Protein AF-A0A813AY50-F1 (afdb_monomer_lite)

Sequence (180 aa):
RRKQRQNAGRQVLARKEDGNEPLMVAVKQENPEFDRSSSAEEAAEESGQPDQ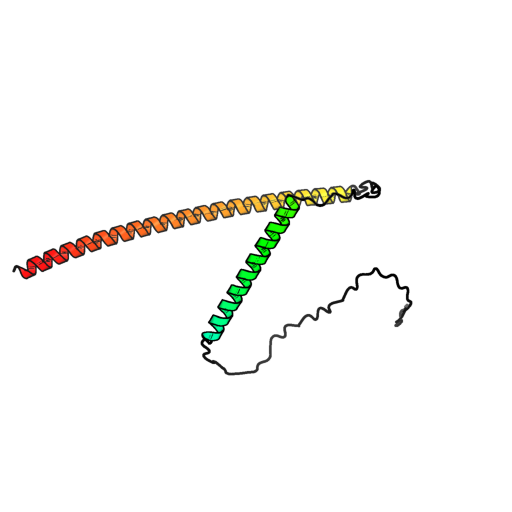EVVSARFEAEKRCREELQKRLKAEEEELRWRQINPPERTPVVVPARIQVPSLLSEAERRARAELQARLKEEERLIQEERAKAQLQARLQAEAAQAQAKAMAEAQKAQAEAAKARAKAEAEAQARARAA

Structure (mmCIF, N/CA/C/O backbone):
data_AF-A0A813AY50-F1
#
_entry.id   AF-A0A813AY50-F1
#
loop_
_atom_site.group_PDB
_atom_site.id
_atom_site.type_symbol
_atom_site.label_atom_id
_atom_site.label_alt_id
_atom_site.label_comp_id
_atom_site.label_asym_id
_atom_site.label_entity_id
_atom_site.label_seq_id
_atom_site.pdbx_PDB_ins_code
_atom_site.Cartn_x
_atom_site.Cartn_y
_atom_site.Cartn_z
_atom_site.occupancy
_atom_site.B_iso_or_equiv
_atom_site.auth_seq_id
_atom_site.auth_comp_id
_atom_site.auth_asym_id
_atom_site.auth_atom_id
_atom_site.pdbx_PDB_model_num
ATOM 1 N N . ARG A 1 1 ? 3.481 34.093 62.239 1.00 42.94 1 ARG A N 1
ATOM 2 C CA . ARG A 1 1 ? 2.178 33.448 62.545 1.00 42.94 1 ARG A CA 1
ATOM 3 C C . ARG A 1 1 ? 2.227 32.035 61.971 1.00 42.94 1 ARG A C 1
ATOM 5 O O . ARG A 1 1 ? 2.523 31.963 60.797 1.00 42.94 1 ARG A O 1
ATOM 12 N N . ARG A 1 2 ? 1.988 31.009 62.817 1.00 43.94 2 ARG A N 1
ATOM 13 C CA . ARG A 1 2 ? 1.521 29.613 62.563 1.00 43.94 2 ARG A CA 1
ATOM 14 C C . ARG A 1 2 ? 2.047 28.872 61.311 1.00 43.94 2 ARG A C 1
ATOM 16 O O . ARG A 1 2 ? 1.940 29.395 60.224 1.00 43.94 2 ARG A O 1
ATOM 23 N N . LYS A 1 3 ? 2.418 27.593 61.306 1.00 45.91 3 LYS A N 1
ATOM 24 C CA . LYS A 1 3 ? 2.635 26.475 62.252 1.00 45.91 3 LYS A CA 1
ATOM 25 C C . LYS A 1 3 ? 2.654 25.240 61.319 1.00 45.91 3 LYS A C 1
ATOM 27 O O . LYS A 1 3 ? 1.790 25.189 60.454 1.00 45.91 3 LYS A O 1
ATOM 32 N N . GLN A 1 4 ? 3.473 24.227 61.637 1.00 45.97 4 GLN A N 1
ATOM 33 C CA . GLN A 1 4 ? 3.193 22.785 61.423 1.00 45.97 4 GLN A CA 1
ATOM 34 C C . GLN A 1 4 ? 3.234 22.254 59.966 1.00 45.97 4 GLN A C 1
ATOM 36 O O . GLN A 1 4 ? 2.613 22.825 59.088 1.00 45.97 4 GLN A O 1
ATOM 41 N N . ARG A 1 5 ? 3.892 21.135 59.618 1.00 46.50 5 ARG A N 1
ATOM 42 C CA . ARG A 1 5 ? 4.371 19.935 60.353 1.00 46.50 5 ARG A CA 1
ATOM 43 C C . ARG A 1 5 ? 5.654 19.432 59.657 1.00 46.50 5 ARG A C 1
ATOM 45 O O . ARG A 1 5 ? 5.715 19.466 58.439 1.00 46.50 5 ARG A O 1
ATOM 52 N N . GLN A 1 6 ? 6.768 19.179 60.345 1.00 45.22 6 GLN A N 1
ATOM 53 C CA . GLN A 1 6 ? 7.104 17.958 61.101 1.00 45.22 6 GLN A CA 1
ATOM 54 C C . GLN A 1 6 ? 6.981 16.643 60.307 1.00 45.22 6 GLN A C 1
ATOM 56 O O . GLN A 1 6 ? 5.897 16.098 60.145 1.00 45.22 6 GLN A O 1
ATOM 61 N N . ASN A 1 7 ? 8.149 16.188 59.847 1.00 38.84 7 ASN A N 1
ATOM 62 C CA . ASN A 1 7 ? 8.726 14.841 59.898 1.00 38.84 7 ASN A CA 1
ATOM 63 C C . ASN A 1 7 ? 7.888 13.648 60.409 1.00 38.84 7 ASN A C 1
ATOM 65 O O . ASN A 1 7 ? 7.334 13.683 61.503 1.00 38.84 7 ASN A O 1
ATOM 69 N N . ALA A 1 8 ? 8.113 12.538 59.690 1.00 38.47 8 ALA A N 1
ATOM 70 C CA . ALA A 1 8 ? 8.358 11.167 60.164 1.00 38.47 8 ALA A CA 1
ATOM 71 C C . ALA A 1 8 ? 7.180 10.227 60.497 1.00 38.47 8 ALA A C 1
ATOM 73 O O . ALA A 1 8 ? 6.264 10.551 61.241 1.00 38.47 8 ALA A O 1
ATOM 74 N N . GLY A 1 9 ? 7.327 8.992 59.996 1.00 37.41 9 GLY A N 1
ATOM 75 C CA . GLY A 1 9 ? 6.562 7.788 60.346 1.00 37.41 9 GLY A CA 1
ATOM 76 C C . GLY A 1 9 ? 6.110 7.055 59.082 1.00 37.41 9 GLY A C 1
ATOM 77 O O . GLY A 1 9 ? 4.999 7.251 58.619 1.00 37.41 9 GLY A O 1
ATOM 78 N N . ARG A 1 10 ? 6.971 6.361 58.328 1.00 44.25 10 ARG A N 1
ATOM 79 C CA . ARG A 1 10 ? 7.563 5.041 58.626 1.00 44.25 10 ARG A CA 1
ATOM 80 C C . ARG A 1 10 ? 6.615 4.100 59.397 1.00 44.25 10 ARG A C 1
ATOM 82 O O . ARG A 1 10 ? 6.363 4.314 60.573 1.00 44.25 10 ARG A O 1
ATOM 89 N N . GLN A 1 11 ? 6.243 3.022 58.700 1.00 40.91 11 GLN A N 1
ATOM 90 C CA . GLN A 1 11 ? 5.682 1.741 59.156 1.00 40.91 11 GLN A CA 1
ATOM 91 C C . GLN A 1 11 ? 4.231 1.706 59.661 1.00 40.91 11 GLN A C 1
ATOM 93 O O . GLN A 1 11 ? 3.947 1.955 60.824 1.00 40.91 11 GLN A O 1
ATOM 98 N N . VAL A 1 12 ? 3.360 1.150 58.813 1.00 42.12 12 VAL A N 1
ATOM 99 C CA . VAL A 1 12 ? 2.427 0.106 59.254 1.00 42.12 12 VAL A CA 1
ATOM 100 C C . VAL A 1 12 ? 2.711 -1.138 58.414 1.00 42.12 12 VAL A C 1
ATOM 102 O O . VAL A 1 12 ? 2.194 -1.313 57.317 1.00 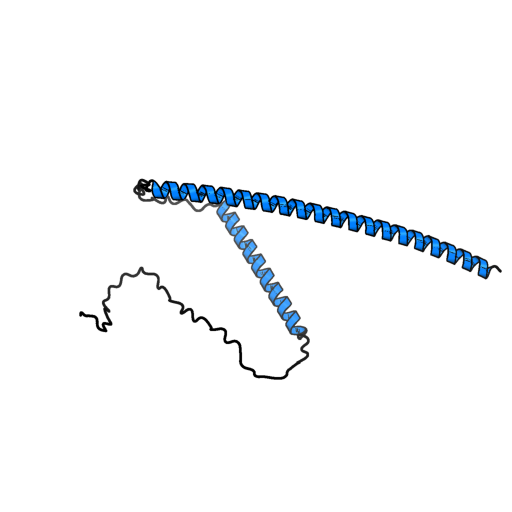42.12 12 VAL A O 1
ATOM 105 N N . LEU A 1 13 ? 3.607 -1.981 58.927 1.00 49.28 13 LEU A N 1
ATOM 106 C CA . LEU A 1 13 ? 3.586 -3.411 58.641 1.00 49.28 13 LEU A CA 1
ATOM 107 C C . LEU A 1 13 ? 2.514 -4.016 59.553 1.00 49.28 13 LEU A C 1
ATOM 109 O O . LEU A 1 13 ? 2.735 -4.147 60.753 1.00 49.28 13 LEU A O 1
ATOM 113 N N . ALA A 1 14 ? 1.366 -4.367 58.983 1.00 45.09 14 ALA A N 1
ATOM 114 C CA . ALA A 1 14 ? 0.411 -5.329 59.535 1.00 45.09 14 ALA A CA 1
ATOM 115 C C . ALA A 1 14 ? -0.438 -5.839 58.359 1.00 45.09 14 ALA A C 1
ATOM 117 O O . ALA A 1 14 ? -1.410 -5.211 57.961 1.00 45.09 14 ALA A O 1
ATOM 118 N N . ARG A 1 15 ? 0.075 -6.818 57.605 1.00 54.28 15 ARG A N 1
ATOM 119 C CA . ARG A 1 15 ? -0.401 -8.211 57.665 1.00 54.28 15 ARG A CA 1
ATOM 120 C C . ARG A 1 15 ? -1.928 -8.309 57.702 1.00 54.28 15 ARG A C 1
ATOM 122 O O . ARG A 1 15 ? -2.491 -8.316 58.791 1.00 54.28 15 ARG A O 1
ATOM 129 N N . LYS A 1 16 ? -2.543 -8.521 56.538 1.00 40.84 16 LYS A N 1
ATOM 130 C CA . LYS A 1 16 ? -3.405 -9.687 56.316 1.00 40.84 16 LYS A CA 1
ATOM 131 C C . LYS A 1 16 ? -3.159 -10.200 54.905 1.00 40.84 16 LYS A C 1
ATOM 133 O O . LYS A 1 16 ? -3.178 -9.448 53.940 1.00 40.84 16 LYS A O 1
ATOM 138 N N . GLU A 1 17 ? -2.795 -11.467 54.869 1.00 54.53 17 GLU A N 1
ATOM 139 C CA . GLU A 1 17 ? -2.719 -12.304 53.690 1.00 54.53 17 GLU A CA 1
ATOM 140 C C . GLU A 1 17 ? -4.134 -12.427 53.130 1.00 54.53 17 GLU A C 1
ATOM 142 O O . GLU A 1 17 ? -4.975 -13.048 53.764 1.00 54.53 17 GLU A O 1
ATOM 147 N N . ASP A 1 18 ? -4.393 -11.845 51.966 1.00 47.50 18 ASP A N 1
ATOM 148 C CA . ASP A 1 18 ? -5.495 -12.266 51.108 1.00 47.50 18 ASP A CA 1
ATOM 149 C C . ASP A 1 18 ? -4.910 -12.364 49.698 1.00 47.50 18 ASP A C 1
ATOM 151 O O . ASP A 1 18 ? -4.582 -11.367 49.056 1.00 47.50 18 ASP A O 1
ATOM 155 N N . GLY A 1 19 ? -4.641 -13.600 49.274 1.00 53.69 19 GLY A N 1
ATOM 156 C CA . GLY A 1 19 ? -3.894 -13.934 48.063 1.00 53.69 19 GLY A CA 1
ATOM 157 C C . GLY A 1 19 ? -4.634 -13.607 46.769 1.00 53.69 19 GLY A C 1
ATOM 158 O O . GLY A 1 19 ? -5.030 -14.525 46.057 1.00 53.69 19 GLY A O 1
ATOM 159 N N . ASN A 1 20 ? -4.813 -12.320 46.452 1.00 54.28 20 ASN A N 1
ATOM 160 C CA . ASN A 1 20 ? -5.367 -11.902 45.162 1.00 54.28 20 ASN A CA 1
ATOM 161 C C . ASN A 1 20 ? -4.970 -10.491 44.673 1.00 54.28 20 ASN A C 1
ATOM 163 O O . ASN A 1 20 ? -5.690 -9.902 43.867 1.00 54.28 20 ASN A O 1
ATOM 167 N N . GLU A 1 21 ? -3.838 -9.932 45.108 1.00 48.50 21 GLU A N 1
ATOM 168 C CA . GLU A 1 21 ? -3.277 -8.731 44.468 1.00 48.50 21 GLU A CA 1
ATOM 169 C C . GLU A 1 21 ? -2.194 -9.131 43.452 1.00 48.50 21 GLU A C 1
ATOM 171 O O . GLU A 1 21 ? -1.250 -9.837 43.821 1.00 48.50 21 GLU A O 1
ATOM 176 N N . PRO A 1 22 ? -2.279 -8.709 42.174 1.00 54.38 22 PRO A N 1
ATOM 177 C CA . PRO A 1 22 ? -1.162 -8.882 41.261 1.00 54.38 22 PRO A CA 1
ATOM 178 C C . PRO A 1 22 ? 0.024 -8.080 41.801 1.00 54.38 22 PRO A C 1
ATOM 180 O O . PRO A 1 22 ? -0.066 -6.863 41.969 1.00 54.38 22 PRO A O 1
ATOM 183 N N . LEU A 1 23 ? 1.138 -8.771 42.071 1.00 53.25 23 LEU A N 1
ATOM 184 C CA . LEU A 1 23 ? 2.428 -8.151 42.360 1.00 53.25 23 LEU A CA 1
ATOM 185 C C . LEU A 1 23 ? 2.769 -7.212 41.196 1.00 53.25 23 LEU A C 1
ATOM 187 O O . LEU A 1 23 ? 3.258 -7.638 40.149 1.00 53.25 23 LEU A O 1
ATOM 191 N N . MET A 1 24 ? 2.501 -5.921 41.370 1.00 48.16 24 MET A N 1
ATOM 192 C CA . MET A 1 24 ? 3.021 -4.883 40.495 1.00 48.16 24 MET A CA 1
ATOM 193 C C . MET A 1 24 ? 4.523 -4.823 40.758 1.00 48.16 24 MET A C 1
ATOM 195 O O . MET A 1 24 ? 4.988 -4.127 41.661 1.00 48.16 24 MET A O 1
ATOM 199 N N . VAL A 1 25 ? 5.289 -5.609 39.999 1.00 55.62 25 VAL A N 1
ATOM 200 C CA . VAL A 1 25 ? 6.735 -5.433 39.898 1.00 55.62 25 VAL A CA 1
ATOM 201 C C . VAL A 1 25 ? 6.933 -4.035 39.332 1.00 55.62 25 VAL A C 1
ATOM 203 O O . VAL A 1 25 ? 6.759 -3.799 38.138 1.00 55.62 25 VAL A O 1
ATOM 206 N N . ALA A 1 26 ? 7.235 -3.084 40.211 1.00 52.59 26 ALA A N 1
ATOM 207 C CA . ALA A 1 26 ? 7.709 -1.777 39.812 1.00 52.59 26 ALA A CA 1
ATOM 208 C C . ALA A 1 26 ? 9.056 -1.989 39.116 1.00 52.59 26 ALA A C 1
ATOM 210 O O . ALA A 1 26 ? 10.102 -2.065 39.762 1.00 52.59 26 ALA A O 1
ATOM 211 N N . VAL A 1 27 ? 9.026 -2.136 37.792 1.00 48.09 27 VAL A N 1
ATOM 212 C CA . VAL A 1 27 ? 10.213 -1.960 36.965 1.00 48.09 27 VAL A CA 1
ATOM 213 C C . VAL A 1 27 ? 10.630 -0.517 37.202 1.00 48.09 27 VAL A C 1
ATOM 215 O O . VAL A 1 27 ? 9.947 0.411 36.770 1.00 48.09 27 VAL A O 1
ATOM 218 N N . LYS A 1 28 ? 11.704 -0.323 37.974 1.00 48.59 28 LYS A N 1
ATOM 219 C CA . LYS A 1 28 ? 12.399 0.958 38.021 1.00 48.59 28 LYS A CA 1
ATOM 220 C C . LYS A 1 28 ? 12.760 1.282 36.581 1.00 48.59 28 LYS A C 1
ATOM 222 O O . LYS A 1 28 ? 13.640 0.657 36.000 1.00 48.59 28 LYS A O 1
ATOM 227 N N . GLN A 1 29 ? 12.028 2.220 36.003 1.00 47.06 29 GLN A N 1
ATOM 228 C CA . GLN A 1 29 ? 12.407 2.860 34.765 1.00 47.06 29 GLN A CA 1
ATOM 229 C C . GLN A 1 29 ? 13.581 3.772 35.126 1.00 47.06 29 GLN A C 1
ATOM 231 O O . GLN A 1 29 ? 13.413 4.952 35.422 1.00 47.06 29 GLN A O 1
ATOM 236 N N . GLU A 1 30 ? 14.770 3.184 35.235 1.00 47.19 30 GLU A N 1
ATOM 237 C CA . GLU A 1 30 ? 16.004 3.948 35.148 1.00 47.19 30 GLU A CA 1
ATOM 238 C C . GLU A 1 30 ? 16.010 4.509 33.729 1.00 47.19 30 GLU A C 1
ATOM 240 O O . GLU A 1 30 ? 16.210 3.778 32.765 1.00 47.19 30 GLU A O 1
ATOM 245 N N . ASN A 1 31 ? 15.654 5.787 33.592 1.00 44.12 31 ASN A N 1
ATOM 246 C CA . ASN A 1 31 ? 15.939 6.543 32.383 1.00 44.12 31 ASN A CA 1
ATOM 247 C C . ASN A 1 31 ? 17.465 6.545 32.244 1.00 44.12 31 ASN A C 1
ATOM 249 O O . ASN A 1 31 ? 18.109 7.169 33.091 1.00 44.12 31 ASN A O 1
ATOM 253 N N . PRO A 1 32 ? 18.073 5.887 31.241 1.00 54.53 32 PRO A N 1
ATOM 254 C CA . PRO A 1 32 ? 19.457 6.185 30.944 1.00 54.53 32 PRO A CA 1
ATOM 255 C C . PRO A 1 32 ? 19.467 7.619 30.413 1.00 54.53 32 PRO A C 1
ATOM 257 O O . PRO A 1 32 ? 19.013 7.889 29.298 1.00 54.53 32 PRO A O 1
ATOM 260 N N . GLU A 1 33 ? 19.905 8.557 31.250 1.00 45.66 33 GLU A N 1
ATOM 261 C CA . GLU A 1 33 ? 20.296 9.884 30.797 1.00 45.66 33 GLU A CA 1
ATOM 262 C C . GLU A 1 33 ? 21.332 9.668 29.693 1.00 45.66 33 GLU A C 1
ATOM 264 O O . GLU A 1 33 ? 22.386 9.067 29.897 1.00 45.66 33 GLU A O 1
ATOM 269 N N . PHE A 1 34 ? 20.960 10.040 28.470 1.00 41.78 34 PHE A N 1
ATOM 270 C CA . PHE A 1 34 ? 21.819 9.918 27.306 1.00 41.78 34 PHE A CA 1
ATOM 271 C C . PHE A 1 34 ? 22.897 11.002 27.416 1.00 41.78 34 PHE A C 1
ATOM 273 O O . PHE A 1 34 ? 22.755 12.092 26.858 1.00 41.78 34 PHE A O 1
ATOM 280 N N . ASP A 1 35 ? 23.948 10.706 28.179 1.00 40.75 35 ASP A N 1
ATOM 281 C CA . ASP A 1 35 ? 25.136 11.542 28.315 1.00 40.75 35 ASP A CA 1
ATOM 282 C C . ASP A 1 35 ? 25.889 11.556 26.979 1.00 40.75 35 ASP A C 1
ATOM 284 O O . ASP A 1 35 ? 26.740 10.722 26.663 1.00 40.75 35 ASP A O 1
ATOM 288 N N . ARG A 1 36 ? 25.548 12.536 26.139 1.00 50.44 36 ARG A N 1
ATOM 289 C CA . ARG A 1 36 ? 26.403 12.951 25.029 1.00 50.44 36 ARG A CA 1
ATOM 290 C C . ARG A 1 36 ? 27.595 13.694 25.610 1.00 50.44 36 ARG A C 1
ATOM 292 O O . ARG A 1 36 ? 27.531 14.915 25.734 1.00 50.44 36 ARG A O 1
ATOM 299 N N . SER A 1 37 ? 28.675 12.960 25.879 1.00 38.06 37 SER A N 1
ATOM 300 C CA . SER A 1 37 ? 30.063 13.259 25.465 1.00 38.06 37 SER A CA 1
ATOM 301 C C . SER A 1 37 ? 31.083 12.808 26.514 1.00 38.06 37 SER A C 1
ATOM 303 O O . SER A 1 37 ? 31.208 13.440 27.555 1.00 38.06 37 SER A O 1
ATOM 305 N N . SER A 1 38 ? 31.918 11.824 26.175 1.00 39.72 38 SER A N 1
ATOM 306 C CA . SER A 1 38 ? 33.366 11.938 26.391 1.00 39.72 38 SER A CA 1
ATOM 307 C C . SER A 1 38 ? 34.117 10.919 25.538 1.00 39.72 38 SER A C 1
ATOM 309 O O . SER A 1 38 ? 33.807 9.732 25.538 1.00 39.72 38 SER A O 1
ATOM 311 N N . SER A 1 39 ? 35.106 11.432 24.817 1.00 42.94 39 SER A N 1
ATOM 312 C CA . SER A 1 39 ? 36.046 10.742 23.945 1.00 42.94 39 SER A CA 1
ATOM 313 C C . SER A 1 39 ? 36.900 9.680 24.643 1.00 42.94 39 SER A C 1
ATOM 315 O O . SER A 1 39 ? 37.511 9.959 25.671 1.00 42.94 39 SER A O 1
ATOM 317 N N . ALA A 1 40 ? 37.001 8.524 23.996 1.00 38.88 40 ALA A N 1
ATOM 318 C CA . ALA A 1 40 ? 38.135 7.598 23.864 1.00 38.88 40 ALA A CA 1
ATOM 319 C C . ALA A 1 40 ? 37.562 6.486 22.962 1.00 38.88 40 ALA A C 1
ATOM 321 O O . ALA A 1 40 ? 36.476 5.994 23.230 1.00 38.88 40 ALA A O 1
ATOM 322 N N . GLU A 1 41 ? 38.085 6.149 21.796 1.00 42.50 41 GLU A N 1
ATOM 323 C CA . GLU A 1 41 ? 39.455 5.762 21.517 1.00 42.50 41 GLU A CA 1
ATOM 324 C C . GLU A 1 41 ? 39.624 5.749 19.993 1.00 42.50 41 GLU A C 1
ATOM 326 O O . GLU A 1 41 ? 38.672 5.525 19.239 1.00 42.50 41 GLU A O 1
ATOM 331 N N . GLU A 1 42 ? 40.840 6.030 19.550 1.00 46.75 42 GLU A N 1
ATOM 332 C CA . GLU A 1 42 ? 41.253 5.870 18.167 1.00 46.75 42 GLU A CA 1
ATOM 333 C C . GLU A 1 42 ? 41.242 4.399 17.719 1.00 46.75 42 GLU A C 1
ATOM 335 O O . GLU A 1 42 ? 41.397 3.481 18.517 1.00 46.75 42 GLU A O 1
ATOM 340 N N . ALA A 1 43 ? 41.187 4.238 16.395 1.00 47.91 43 ALA A N 1
ATOM 341 C CA . ALA A 1 43 ? 41.828 3.171 15.630 1.00 47.91 43 ALA A CA 1
ATOM 342 C C . ALA A 1 43 ? 41.338 1.724 15.828 1.00 47.91 43 ALA A C 1
ATOM 344 O O . ALA A 1 43 ? 41.906 0.946 16.584 1.00 47.91 43 ALA A O 1
ATOM 345 N N . ALA A 1 44 ? 40.415 1.317 14.955 1.00 42.25 44 ALA A N 1
ATOM 346 C CA . ALA A 1 44 ? 40.603 0.114 14.143 1.00 42.25 44 ALA A CA 1
ATOM 347 C C . ALA A 1 44 ? 39.663 0.176 12.929 1.00 42.25 44 ALA A C 1
ATOM 349 O O . ALA A 1 44 ? 38.530 -0.299 12.965 1.00 42.25 44 ALA A O 1
ATOM 350 N N . GLU A 1 45 ? 40.140 0.758 11.826 1.00 50.56 45 GLU A N 1
ATOM 351 C CA . GLU A 1 45 ? 39.717 0.283 10.509 1.00 50.56 45 GLU A CA 1
ATOM 352 C C . GLU A 1 45 ? 40.258 -1.145 10.355 1.00 50.56 45 GLU A C 1
ATOM 354 O O . GLU A 1 45 ? 41.325 -1.369 9.790 1.00 50.56 45 GLU A O 1
ATOM 359 N N . GLU A 1 46 ? 39.553 -2.125 10.920 1.00 43.44 46 GLU A N 1
ATOM 360 C CA . GLU A 1 46 ? 39.750 -3.520 10.556 1.00 43.44 46 GLU A CA 1
ATOM 361 C C . GLU A 1 46 ? 38.837 -3.795 9.365 1.00 43.44 46 GLU A C 1
ATOM 363 O O . GLU A 1 46 ? 37.609 -3.839 9.464 1.00 43.44 46 GLU A O 1
ATOM 368 N N . SER A 1 47 ? 39.460 -3.915 8.197 1.00 56.00 47 SER A N 1
ATOM 369 C CA . SER A 1 47 ? 38.870 -4.426 6.969 1.00 56.00 47 SER A CA 1
ATOM 370 C C . SER A 1 47 ? 38.362 -5.859 7.182 1.00 56.00 47 SER A C 1
ATOM 372 O O . SER A 1 47 ? 39.015 -6.824 6.798 1.00 56.00 47 SER A O 1
ATOM 374 N N . GLY A 1 48 ? 37.207 -6.011 7.822 1.00 48.72 48 GLY A N 1
ATOM 375 C CA . GLY A 1 48 ? 36.565 -7.296 8.054 1.00 48.72 48 GLY A CA 1
ATOM 376 C C . GLY A 1 48 ? 35.560 -7.588 6.951 1.00 48.72 48 GLY A C 1
ATOM 377 O O . GLY A 1 48 ? 34.380 -7.261 7.086 1.00 48.72 48 GLY A O 1
ATOM 378 N N . GLN A 1 49 ? 35.994 -8.214 5.853 1.00 53.09 49 GLN A N 1
ATOM 379 C CA . GLN A 1 49 ? 35.042 -8.996 5.061 1.00 53.09 49 GLN A CA 1
ATOM 380 C C . GLN A 1 49 ? 34.378 -9.986 6.032 1.00 53.09 49 GLN A C 1
ATOM 382 O O . GLN A 1 49 ? 35.102 -10.679 6.746 1.00 53.09 49 GLN A O 1
ATOM 387 N N . PRO A 1 50 ? 33.037 -10.038 6.129 1.00 57.97 50 PRO A N 1
ATOM 388 C CA . PRO A 1 50 ? 32.397 -10.994 7.015 1.00 57.97 50 PRO A CA 1
ATOM 389 C C . PRO A 1 50 ? 32.795 -12.392 6.547 1.00 57.97 50 PRO A C 1
ATOM 391 O O . PRO A 1 50 ? 32.578 -12.725 5.379 1.00 57.97 50 PRO A O 1
ATOM 394 N N . ASP A 1 51 ? 33.400 -13.173 7.446 1.00 70.12 51 ASP A N 1
ATOM 395 C CA . ASP A 1 51 ? 33.847 -14.533 7.158 1.00 70.12 51 ASP A CA 1
ATOM 396 C C . ASP A 1 51 ? 32.718 -15.287 6.449 1.00 70.12 51 ASP A C 1
ATOM 398 O O . ASP A 1 51 ? 31.585 -15.361 6.942 1.00 70.12 51 ASP A O 1
ATOM 402 N N . GLN A 1 52 ? 32.999 -15.802 5.252 1.00 68.38 52 GLN A N 1
ATOM 403 C CA . GLN A 1 52 ? 31.985 -16.393 4.374 1.00 68.38 52 GLN A CA 1
ATOM 404 C C . GLN A 1 52 ? 31.256 -17.564 5.062 1.00 68.38 52 GLN A C 1
ATOM 406 O O . GLN A 1 52 ? 30.075 -17.818 4.801 1.00 68.38 52 GLN A O 1
ATOM 411 N N . GLU A 1 53 ? 31.930 -18.227 6.003 1.00 69.62 53 GLU A N 1
ATOM 412 C CA . GLU A 1 53 ? 31.380 -19.268 6.871 1.00 69.62 53 GLU A CA 1
ATOM 413 C C . GLU A 1 53 ? 30.336 -18.727 7.861 1.00 69.62 53 GLU A C 1
ATOM 415 O O . GLU A 1 53 ? 29.280 -19.337 8.035 1.00 69.62 53 GLU A O 1
ATOM 420 N N . VAL A 1 54 ? 30.556 -17.544 8.445 1.00 73.06 54 VAL A N 1
ATOM 421 C CA . VAL A 1 54 ? 29.612 -16.892 9.371 1.00 73.06 54 VAL A CA 1
ATOM 422 C C . VAL A 1 54 ? 28.356 -16.432 8.630 1.00 73.06 54 VAL A C 1
ATOM 424 O O . VAL A 1 54 ? 27.238 -16.598 9.125 1.00 73.06 54 VAL A O 1
ATOM 427 N N . VAL A 1 55 ? 28.517 -15.903 7.413 1.00 74.56 55 VAL A N 1
ATOM 428 C CA . VAL A 1 55 ? 27.386 -15.518 6.551 1.00 74.56 55 VAL A CA 1
ATOM 429 C C . VAL A 1 55 ? 26.557 -16.747 6.169 1.00 74.56 55 VAL A C 1
ATOM 431 O O . VAL A 1 55 ? 25.327 -16.711 6.249 1.00 74.56 55 VAL A O 1
ATOM 434 N N . SER A 1 56 ? 27.220 -17.851 5.820 1.00 76.81 56 SER A N 1
ATOM 435 C CA . SER A 1 56 ? 26.560 -19.110 5.456 1.00 76.81 56 SER A CA 1
ATOM 436 C C . SER A 1 56 ? 25.828 -19.736 6.648 1.00 76.81 56 SER A C 1
ATOM 438 O O . SER A 1 56 ? 24.660 -20.106 6.530 1.00 76.81 56 SER A O 1
ATOM 440 N N . ALA A 1 57 ? 26.453 -19.767 7.829 1.00 81.00 57 ALA A N 1
ATOM 441 C CA . ALA A 1 57 ? 25.835 -20.269 9.056 1.00 81.00 57 ALA A CA 1
ATOM 442 C C . ALA A 1 57 ? 24.611 -19.438 9.475 1.00 81.00 57 ALA A C 1
ATOM 444 O O . ALA A 1 57 ? 23.580 -19.993 9.864 1.00 81.00 57 ALA A O 1
ATOM 445 N N . ARG A 1 58 ? 24.687 -18.106 9.346 1.00 86.12 58 ARG A N 1
ATOM 446 C CA . ARG A 1 58 ? 23.553 -17.212 9.614 1.00 86.12 58 ARG A CA 1
ATOM 447 C C . ARG A 1 58 ? 22.400 -17.460 8.644 1.00 86.12 58 ARG A C 1
ATOM 449 O O . ARG A 1 58 ? 21.253 -17.531 9.080 1.00 86.12 58 ARG A O 1
ATOM 456 N N . PHE A 1 59 ? 22.699 -17.635 7.360 1.00 85.75 59 PHE A N 1
ATOM 457 C CA . PHE A 1 59 ? 21.696 -17.943 6.343 1.00 85.75 59 PHE A CA 1
ATOM 458 C C . PHE A 1 59 ? 21.000 -19.288 6.605 1.00 85.75 59 PHE A C 1
ATOM 460 O O . PHE A 1 59 ? 19.775 -19.387 6.515 1.00 85.75 59 PHE A O 1
ATOM 467 N N . GLU A 1 60 ? 21.748 -20.323 6.997 1.00 87.06 60 GLU A N 1
ATOM 468 C CA . GLU A 1 60 ? 21.164 -21.615 7.367 1.00 87.06 60 GLU A CA 1
ATOM 469 C C . GLU A 1 60 ? 20.309 -21.544 8.636 1.00 87.06 60 GLU A C 1
ATOM 471 O O . GLU A 1 60 ? 19.233 -22.146 8.687 1.00 87.06 60 GLU A O 1
ATOM 476 N N . ALA A 1 61 ? 20.750 -20.799 9.652 1.00 86.00 61 ALA A N 1
ATOM 477 C CA . ALA A 1 61 ? 19.982 -20.593 10.875 1.00 86.00 61 ALA A CA 1
ATOM 478 C C . ALA A 1 61 ? 18.669 -19.845 10.596 1.00 86.00 61 ALA A C 1
ATOM 480 O O . ALA A 1 61 ? 17.608 -20.242 11.084 1.00 86.00 61 ALA A O 1
ATOM 481 N N . GLU A 1 62 ? 18.716 -18.812 9.755 1.00 88.50 62 GLU A N 1
ATOM 482 C CA . GLU A 1 62 ? 17.533 -18.068 9.322 1.00 88.50 62 GLU A CA 1
ATOM 483 C C . GLU A 1 62 ? 16.568 -18.960 8.534 1.00 88.50 62 GLU A C 1
ATOM 485 O O . GLU A 1 62 ? 15.359 -18.943 8.779 1.00 88.50 62 GLU A O 1
ATOM 490 N N . LYS A 1 63 ? 17.093 -19.813 7.647 1.00 93.44 63 LYS A N 1
ATOM 491 C CA . LYS A 1 63 ? 16.289 -20.794 6.913 1.00 93.44 63 LYS A CA 1
ATOM 492 C C . LYS A 1 63 ? 15.580 -21.766 7.859 1.00 93.44 63 LYS A C 1
ATOM 494 O O . LYS A 1 63 ? 14.375 -21.966 7.720 1.00 93.44 63 LYS A O 1
ATOM 499 N N . ARG A 1 64 ? 16.288 -22.324 8.848 1.00 90.62 64 ARG A N 1
ATOM 500 C CA . ARG A 1 64 ? 15.698 -23.228 9.854 1.00 90.62 64 ARG A CA 1
ATOM 501 C C . ARG A 1 64 ? 14.617 -22.527 10.679 1.00 90.62 64 ARG A C 1
ATOM 503 O O . ARG A 1 64 ? 13.538 -23.085 10.857 1.00 90.62 64 ARG A O 1
ATOM 510 N N . CYS A 1 65 ? 14.870 -21.291 11.107 1.00 92.31 65 CYS A N 1
ATOM 511 C CA . CYS A 1 65 ? 13.897 -20.475 11.834 1.00 92.31 65 CYS A CA 1
ATOM 512 C C . CYS A 1 65 ? 12.630 -20.235 10.999 1.00 92.31 65 CYS A C 1
ATOM 514 O O . CYS A 1 65 ? 11.508 -20.439 11.466 1.00 92.31 65 CYS A O 1
ATOM 516 N N . ARG A 1 66 ? 12.795 -19.879 9.721 1.00 92.94 66 ARG A N 1
ATOM 517 C CA . ARG A 1 66 ? 11.675 -19.676 8.799 1.00 92.94 66 ARG A CA 1
ATOM 518 C C . ARG A 1 66 ? 10.856 -20.951 8.597 1.00 92.94 66 ARG A C 1
ATOM 520 O O . ARG A 1 66 ? 9.628 -20.887 8.589 1.00 92.94 66 ARG A O 1
ATOM 527 N N . GLU A 1 67 ? 11.513 -22.095 8.440 1.00 94.00 67 GLU A N 1
ATOM 528 C CA . GLU A 1 67 ? 10.841 -23.390 8.298 1.00 94.00 67 GLU A CA 1
ATOM 529 C C . GLU A 1 67 ? 10.072 -23.787 9.567 1.00 94.00 67 GLU A C 1
ATOM 531 O O . GLU A 1 67 ? 8.950 -24.290 9.476 1.00 94.00 67 GLU A O 1
ATOM 536 N N . GLU A 1 68 ? 10.626 -23.531 10.753 1.00 93.19 68 GLU A N 1
ATOM 537 C CA . GLU A 1 68 ? 9.946 -23.785 12.027 1.00 93.19 68 GLU A CA 1
ATOM 538 C C . GLU A 1 68 ? 8.707 -22.898 12.199 1.00 93.19 68 GLU A C 1
ATOM 540 O O . GLU A 1 68 ? 7.630 -23.395 12.540 1.00 93.19 68 GLU A O 1
ATOM 545 N N . LEU A 1 69 ? 8.821 -21.605 11.885 1.00 93.50 69 LEU A N 1
ATOM 546 C CA . LEU A 1 69 ? 7.688 -20.679 11.917 1.00 93.50 69 LEU A CA 1
ATOM 547 C C . LEU A 1 69 ? 6.588 -21.098 10.937 1.00 93.50 69 LEU A C 1
ATOM 549 O O . LEU A 1 69 ? 5.412 -21.081 11.292 1.00 93.50 69 LEU A O 1
ATOM 553 N N . GLN A 1 70 ? 6.949 -21.548 9.733 1.00 92.62 70 GLN A N 1
ATOM 554 C CA . GLN A 1 70 ? 5.974 -22.068 8.771 1.00 92.62 70 GLN A CA 1
ATOM 555 C C . GLN A 1 70 ? 5.271 -23.337 9.265 1.00 92.62 70 GLN A C 1
ATOM 557 O O . GLN A 1 70 ? 4.078 -23.505 9.013 1.00 92.62 70 GLN A O 1
ATOM 562 N N . LYS A 1 71 ? 5.977 -24.230 9.968 1.00 94.88 71 LYS A N 1
ATOM 563 C CA . LYS A 1 71 ? 5.361 -25.418 10.581 1.00 94.88 71 LYS A CA 1
ATOM 564 C C . LYS A 1 71 ? 4.391 -25.034 11.695 1.00 94.88 71 LYS A C 1
ATOM 566 O O . LYS A 1 71 ? 3.290 -25.573 11.733 1.00 94.88 71 LYS A O 1
ATOM 571 N N . ARG A 1 72 ? 4.776 -24.088 12.559 1.00 93.12 72 ARG A N 1
ATOM 572 C CA . ARG A 1 72 ? 3.913 -23.575 13.634 1.00 93.12 72 ARG A CA 1
ATOM 573 C C . ARG A 1 72 ? 2.648 -22.926 13.088 1.00 93.12 72 ARG A C 1
ATOM 575 O O . ARG A 1 72 ? 1.569 -23.271 13.546 1.00 93.12 72 ARG A O 1
ATOM 582 N N . LEU A 1 73 ? 2.778 -22.079 12.067 1.00 93.88 73 LEU A N 1
ATOM 583 C CA . LEU A 1 73 ? 1.630 -21.446 11.416 1.00 93.88 73 LEU A CA 1
ATOM 584 C C . LEU A 1 73 ? 0.662 -22.481 10.838 1.00 93.88 73 LEU A C 1
ATOM 586 O O . LEU A 1 73 ? -0.531 -22.400 11.097 1.00 93.88 73 LEU A O 1
ATOM 590 N N . LYS A 1 74 ? 1.163 -23.496 10.124 1.00 94.44 74 LYS A N 1
ATOM 591 C CA . LYS A 1 74 ? 0.304 -24.567 9.592 1.00 94.44 74 LYS A CA 1
ATOM 592 C C . LYS A 1 74 ? -0.401 -25.360 10.694 1.00 94.44 74 LYS A C 1
ATOM 594 O O . LYS A 1 74 ? -1.569 -25.695 10.535 1.00 94.44 74 LYS A O 1
ATOM 599 N N . ALA A 1 75 ? 0.294 -25.654 11.793 1.00 91.44 75 ALA A N 1
ATOM 600 C CA . ALA A 1 75 ? -0.298 -26.353 12.930 1.00 91.44 75 ALA A CA 1
ATOM 601 C C . ALA A 1 75 ? -1.388 -25.509 13.615 1.00 91.44 75 ALA A C 1
ATOM 603 O O . ALA A 1 75 ? -2.444 -26.034 13.951 1.00 91.44 75 ALA A O 1
ATOM 604 N N . GLU A 1 76 ? -1.163 -24.204 13.770 1.00 91.06 76 GLU A N 1
ATOM 605 C CA . GLU A 1 76 ? -2.143 -23.271 14.336 1.00 91.06 76 GLU A CA 1
ATOM 606 C C . GLU A 1 76 ? -3.360 -23.091 13.412 1.00 91.06 76 GLU A C 1
ATOM 608 O O . GLU A 1 76 ? -4.498 -23.117 13.875 1.00 91.06 76 GLU A O 1
ATOM 613 N N . GLU A 1 77 ? -3.153 -22.993 12.095 1.00 92.75 77 GLU A N 1
ATOM 614 C CA . GLU A 1 77 ? -4.237 -22.968 11.104 1.00 92.75 77 GLU A CA 1
ATOM 615 C C . GLU A 1 77 ? -5.078 -24.251 11.140 1.00 92.75 77 GLU A C 1
ATOM 617 O O . GLU A 1 77 ? -6.309 -24.194 11.067 1.00 92.75 77 GLU A O 1
ATOM 622 N N . GLU A 1 78 ? -4.436 -25.413 11.271 1.00 90.38 78 GLU A N 1
ATOM 623 C CA . GLU A 1 78 ? -5.122 -26.698 11.392 1.00 90.38 78 GLU A CA 1
ATOM 624 C C . GLU A 1 78 ? -5.888 -26.811 12.716 1.00 90.38 78 GLU A C 1
ATOM 626 O O . GLU A 1 78 ? -7.036 -27.258 12.717 1.00 90.38 78 GLU A O 1
ATOM 631 N N . GLU A 1 79 ? -5.322 -26.325 13.823 1.00 88.81 79 GLU A N 1
ATOM 632 C CA . GLU A 1 79 ? -6.007 -26.252 15.115 1.00 88.81 79 GLU A CA 1
ATOM 633 C C . GLU A 1 79 ? -7.234 -25.332 15.049 1.00 88.81 79 GLU A C 1
ATOM 635 O O . GLU A 1 79 ? -8.320 -25.699 15.505 1.00 88.81 79 GLU A O 1
ATOM 640 N N . LEU A 1 80 ? -7.102 -24.151 14.440 1.00 87.44 80 LEU A N 1
ATOM 641 C CA . LEU A 1 80 ? -8.213 -23.220 14.241 1.00 87.44 80 LEU A CA 1
ATOM 642 C C . LEU A 1 80 ? -9.302 -23.832 13.361 1.00 87.44 80 LEU A C 1
ATOM 644 O O . LEU A 1 80 ? -10.489 -23.733 13.685 1.00 87.44 80 LEU A O 1
ATOM 648 N N . ARG A 1 81 ? -8.916 -24.513 12.279 1.00 89.06 81 ARG A N 1
ATOM 649 C CA . ARG A 1 81 ? -9.851 -25.236 11.412 1.00 89.06 81 ARG A CA 1
ATOM 650 C C . ARG A 1 81 ? -10.552 -26.361 12.172 1.00 89.06 81 ARG A C 1
ATOM 652 O O . ARG A 1 81 ? -11.763 -26.525 12.032 1.00 89.06 81 ARG A O 1
ATOM 659 N N . TRP A 1 82 ? -9.827 -27.102 13.008 1.00 87.31 82 TRP A N 1
ATOM 660 C CA . TRP A 1 82 ? -10.400 -28.150 13.847 1.00 87.31 82 TRP A CA 1
ATOM 661 C C . TRP A 1 82 ? -11.387 -27.581 14.871 1.00 87.31 82 TRP A C 1
ATOM 663 O O . TRP A 1 82 ? -12.481 -28.122 15.004 1.00 87.31 82 TRP A O 1
ATOM 673 N N . ARG A 1 83 ? -11.064 -26.453 15.521 1.00 85.56 83 ARG A N 1
ATOM 674 C CA . ARG A 1 83 ? -11.959 -25.730 16.450 1.00 85.56 83 ARG A CA 1
ATOM 675 C C . ARG A 1 83 ? -13.186 -25.133 15.758 1.00 85.56 83 ARG A C 1
ATOM 677 O O . ARG A 1 83 ? -14.234 -24.996 16.380 1.00 85.56 83 ARG A O 1
ATOM 684 N N . GLN A 1 84 ? -13.072 -24.764 14.483 1.00 82.50 84 GLN A N 1
ATOM 685 C CA . GLN A 1 84 ? -14.204 -24.281 13.691 1.00 82.50 84 GLN A CA 1
ATOM 686 C C . GLN A 1 84 ? -15.190 -25.411 13.361 1.00 82.50 84 GLN A C 1
ATOM 688 O O . GLN A 1 84 ? -16.398 -25.182 13.361 1.00 82.50 84 GLN A O 1
ATOM 693 N N . ILE A 1 85 ? -14.683 -26.621 13.101 1.00 85.12 85 ILE A N 1
ATOM 694 C CA . ILE A 1 85 ? -15.499 -27.816 12.829 1.00 85.12 85 ILE A CA 1
ATOM 695 C C . ILE A 1 85 ? -16.052 -28.413 14.132 1.00 85.12 85 ILE A C 1
ATOM 697 O O . ILE A 1 85 ? -17.197 -28.855 14.167 1.00 85.12 85 ILE A O 1
ATOM 701 N N . ASN A 1 86 ? -15.258 -28.390 15.203 1.00 78.81 86 ASN A N 1
ATOM 702 C CA . ASN A 1 86 ? -15.594 -28.902 16.527 1.00 78.81 86 ASN A CA 1
ATOM 703 C C . ASN A 1 86 ? -15.627 -27.739 17.524 1.00 78.81 86 ASN A C 1
ATOM 705 O O . ASN A 1 86 ? -14.668 -27.550 18.283 1.00 78.81 86 ASN A O 1
ATOM 709 N N . PRO A 1 87 ? -16.695 -26.919 17.516 1.00 76.50 87 PRO A N 1
ATOM 710 C CA . PRO A 1 87 ? -16.831 -25.875 18.513 1.00 76.50 87 PRO A CA 1
ATOM 711 C C . PRO A 1 87 ? -16.830 -26.533 19.898 1.00 76.50 87 PRO A C 1
ATOM 713 O O . PRO A 1 87 ? -17.521 -27.539 20.085 1.00 76.50 87 PRO A O 1
ATOM 716 N N . PRO A 1 88 ? -16.072 -25.999 20.873 1.00 75.75 88 PRO A N 1
ATOM 717 C CA . PRO A 1 88 ? -16.118 -26.522 22.229 1.00 75.75 88 PRO A CA 1
ATOM 718 C C . PRO A 1 88 ? -17.569 -26.512 22.706 1.00 75.75 88 PRO A C 1
ATOM 720 O O . PRO A 1 88 ? -18.302 -25.550 22.439 1.00 75.75 88 PRO A O 1
ATOM 723 N N . GLU A 1 89 ? -17.984 -27.588 23.380 1.00 73.56 89 GLU A N 1
ATOM 724 C CA . GLU A 1 89 ? -19.318 -27.668 23.964 1.00 73.56 89 GLU A CA 1
ATOM 725 C C . GLU A 1 89 ? -19.571 -26.392 24.762 1.00 73.56 89 GLU A C 1
ATOM 727 O O . GLU A 1 89 ? -18.805 -26.028 25.660 1.00 73.56 89 GLU A O 1
ATOM 732 N N . ARG A 1 90 ? -20.629 -25.669 24.385 1.00 67.44 90 ARG A N 1
ATOM 733 C CA . ARG A 1 90 ? -21.067 -24.495 25.126 1.00 67.44 90 ARG A CA 1
ATOM 734 C C . ARG A 1 90 ? -21.593 -24.994 26.458 1.00 67.44 90 ARG A C 1
ATOM 736 O O . ARG A 1 90 ? -22.780 -25.281 26.587 1.00 67.44 90 ARG A O 1
ATOM 743 N N . THR A 1 91 ? -20.715 -25.086 27.450 1.00 67.62 91 THR A N 1
ATOM 744 C CA . THR A 1 91 ? -21.157 -25.119 28.834 1.00 67.62 91 THR A CA 1
ATOM 745 C C . THR A 1 91 ? -22.022 -23.876 29.024 1.00 67.62 91 THR A C 1
ATOM 747 O O . THR A 1 91 ? -21.587 -22.768 28.686 1.00 67.62 91 THR A O 1
ATOM 750 N N . PRO A 1 92 ? -23.287 -24.022 29.450 1.00 64.81 92 PRO A N 1
ATOM 751 C CA . PRO A 1 92 ? -24.108 -22.866 29.733 1.00 64.81 92 PRO A CA 1
ATOM 752 C C . PRO A 1 92 ? -23.418 -22.114 30.866 1.00 64.81 92 PRO A C 1
ATOM 754 O O . PRO A 1 92 ? -23.450 -22.526 32.024 1.00 64.81 92 PRO A O 1
ATOM 757 N N . VAL A 1 93 ? -22.745 -21.019 30.516 1.00 67.62 93 VAL A N 1
ATOM 758 C CA . VAL A 1 93 ? -22.270 -20.055 31.494 1.00 67.62 93 VAL A CA 1
ATOM 759 C C . VAL A 1 93 ? -23.539 -19.488 32.108 1.00 67.62 93 VAL A C 1
ATOM 761 O O . VAL A 1 93 ? -24.226 -18.670 31.494 1.00 67.62 93 VAL A O 1
ATOM 764 N N . VAL A 1 94 ? -23.890 -19.970 33.300 1.00 66.81 94 VAL A N 1
ATOM 765 C CA . VAL A 1 94 ? -24.900 -19.336 34.140 1.00 66.81 94 VAL A CA 1
ATOM 766 C C . VAL A 1 94 ? -24.292 -18.007 34.558 1.00 66.81 94 VAL A C 1
ATOM 768 O O . VAL A 1 94 ? -23.599 -17.907 35.565 1.00 66.81 94 VAL A O 1
ATOM 771 N N . VAL A 1 95 ? -24.472 -16.992 33.716 1.00 62.75 95 VAL A N 1
ATOM 772 C CA . VAL A 1 95 ? -24.157 -15.614 34.065 1.00 62.75 95 VAL A CA 1
ATOM 773 C C . VAL A 1 95 ? -25.182 -15.248 35.137 1.00 62.75 95 VAL A C 1
ATOM 775 O O . VAL A 1 95 ? -26.375 -15.220 34.820 1.00 62.75 95 VAL A O 1
ATOM 778 N N . PRO A 1 96 ? -24.776 -15.002 36.399 1.00 67.38 96 PRO A N 1
ATOM 779 C CA . PRO A 1 96 ? -25.691 -14.447 37.387 1.00 67.38 96 PRO A CA 1
ATOM 780 C C . PRO A 1 96 ? -26.300 -13.204 36.757 1.00 67.38 96 PRO A C 1
ATOM 782 O O . PRO A 1 96 ? -25.552 -12.419 36.166 1.00 67.38 96 PRO A O 1
ATOM 785 N N . ALA A 1 97 ? -27.627 -13.065 36.810 1.00 66.81 97 ALA A N 1
ATOM 786 C CA . ALA A 1 97 ? -28.324 -11.942 36.202 1.00 66.81 97 ALA A CA 1
ATOM 787 C C . ALA A 1 97 ? -27.564 -10.656 36.538 1.00 66.81 97 ALA A C 1
ATOM 789 O O . ALA A 1 97 ? -27.501 -10.247 37.700 1.00 66.81 97 ALA A O 1
ATOM 790 N N . ARG A 1 98 ? -26.906 -10.065 35.529 1.00 63.25 98 ARG A N 1
ATOM 791 C CA . ARG A 1 98 ? -26.276 -8.762 35.698 1.00 63.25 98 ARG A CA 1
ATOM 792 C C . ARG A 1 98 ? -27.398 -7.859 36.164 1.00 63.25 98 ARG A C 1
ATOM 794 O O . ARG A 1 98 ? -28.386 -7.707 35.446 1.00 63.25 98 ARG A O 1
ATOM 801 N N . ILE A 1 99 ? -27.246 -7.292 37.358 1.00 64.06 99 ILE A N 1
ATOM 802 C CA . ILE A 1 99 ? -28.053 -6.158 37.787 1.00 64.06 99 ILE A CA 1
ATOM 803 C C . ILE A 1 99 ? -27.990 -5.182 36.613 1.00 64.06 99 ILE A C 1
ATOM 805 O O . ILE A 1 99 ? -26.905 -4.716 36.258 1.00 64.06 99 ILE A O 1
ATOM 809 N N . GLN A 1 100 ? -29.119 -4.970 35.934 1.00 50.75 100 GLN A N 1
ATOM 810 C CA . GLN A 1 100 ? -29.217 -3.931 34.923 1.00 50.75 100 GLN A CA 1
ATOM 811 C C . GLN A 1 100 ? -29.039 -2.626 35.678 1.00 50.75 100 GLN A C 1
ATOM 813 O O . GLN A 1 100 ? -29.979 -2.117 36.276 1.00 50.75 100 GLN A O 1
ATOM 818 N N . VAL A 1 101 ? -27.805 -2.128 35.714 1.00 56.75 101 VAL A N 1
ATOM 819 C CA . VAL A 1 101 ? -27.538 -0.769 36.151 1.00 56.75 101 VAL A CA 1
ATOM 820 C C . VAL A 1 101 ? -28.142 0.099 35.051 1.00 56.75 101 VAL A C 1
ATOM 822 O O . VAL A 1 101 ? -27.667 0.025 33.911 1.00 56.75 101 VAL A O 1
ATOM 825 N N . PRO A 1 102 ? -29.214 0.865 35.316 1.00 60.25 102 PRO A N 1
ATOM 826 C CA . PRO A 1 102 ? -29.703 1.819 34.337 1.00 60.25 102 PRO A CA 1
ATOM 827 C C . PRO A 1 102 ? -28.531 2.739 34.000 1.00 60.25 102 PRO A C 1
ATOM 829 O O . PRO A 1 102 ? -27.793 3.137 34.906 1.00 60.25 102 PRO A O 1
ATOM 832 N N . SER A 1 103 ? -28.321 3.068 32.723 1.00 64.56 103 SER A N 1
ATOM 833 C CA . SER A 1 103 ? -27.321 4.071 32.365 1.00 64.56 103 SER A CA 1
ATOM 834 C C . SER A 1 103 ? -27.819 5.442 32.827 1.00 64.56 103 SER A C 1
ATOM 836 O O . SER A 1 103 ? -28.329 6.262 32.068 1.00 64.56 103 SER A O 1
ATOM 838 N N . LEU A 1 104 ? -27.646 5.715 34.117 1.00 62.94 104 LEU A N 1
ATOM 839 C CA . LEU A 1 104 ? -27.783 7.035 34.714 1.00 62.94 104 LEU A CA 1
ATOM 840 C C . LEU A 1 104 ? -26.558 7.879 34.345 1.00 62.94 104 LEU A C 1
ATOM 842 O O . LEU A 1 104 ? -25.988 8.558 35.189 1.00 62.94 104 LEU A O 1
ATOM 846 N N . LEU A 1 105 ? -26.135 7.819 33.076 1.00 65.50 105 LEU A N 1
ATOM 847 C CA . LEU A 1 105 ? -25.242 8.830 32.544 1.00 65.50 105 LEU A CA 1
ATOM 848 C C . LEU A 1 105 ? -26.005 10.139 32.636 1.00 65.50 105 LEU A C 1
ATOM 850 O O . LEU A 1 105 ? -27.120 10.265 32.095 1.00 65.50 105 LEU A O 1
ATOM 854 N N . SER A 1 106 ? -25.392 11.080 33.338 1.00 76.44 106 SER A N 1
ATOM 855 C CA . SER A 1 106 ? -25.862 12.452 33.405 1.00 76.44 106 SER A CA 1
ATOM 856 C C . SER A 1 106 ? -26.040 12.993 31.983 1.00 76.44 106 SER A C 1
ATOM 858 O O . SER A 1 106 ? -25.379 12.551 31.035 1.00 76.44 106 SER A O 1
ATOM 860 N N . GLU A 1 107 ? -26.946 13.953 31.790 1.00 81.19 107 GLU A N 1
ATOM 861 C CA . GLU A 1 107 ? -27.109 14.573 30.468 1.00 81.19 107 GLU A CA 1
ATOM 862 C C . GLU A 1 107 ? -25.787 15.141 29.934 1.00 81.19 107 GLU A C 1
ATOM 864 O O . GLU A 1 107 ? -25.539 15.084 28.731 1.00 81.19 107 GLU A O 1
ATOM 869 N N . ALA A 1 108 ? -24.916 15.619 30.827 1.00 82.69 108 ALA A N 1
ATOM 870 C CA . ALA A 1 108 ? -23.580 16.094 30.491 1.00 82.69 108 ALA A CA 1
ATOM 871 C C . ALA A 1 108 ? -22.709 14.989 29.868 1.00 82.69 108 ALA A C 1
ATOM 873 O O . ALA A 1 108 ? -22.100 15.201 28.822 1.00 82.69 108 ALA A O 1
ATOM 874 N N . GLU A 1 109 ? -22.701 13.783 30.438 1.00 86.06 109 GLU A N 1
ATOM 875 C CA . GLU A 1 109 ? -21.919 12.659 29.906 1.00 86.06 109 GLU A CA 1
ATOM 876 C C . GLU A 1 109 ? -22.479 12.122 28.584 1.00 86.06 109 GLU A C 1
ATOM 878 O O . GLU A 1 109 ? -21.717 11.694 27.712 1.00 86.06 109 GLU A O 1
ATOM 883 N N . ARG A 1 110 ? -23.804 12.166 28.391 1.00 86.38 110 ARG A N 1
ATOM 884 C CA . ARG A 1 110 ? -24.412 11.801 27.100 1.00 86.38 110 ARG A CA 1
ATOM 885 C C . ARG A 1 110 ? -24.046 12.795 26.005 1.00 86.38 110 ARG A C 1
ATOM 887 O O . ARG A 1 110 ? -23.717 12.364 24.902 1.00 86.38 110 ARG A O 1
ATOM 894 N N . ARG A 1 111 ? -24.061 14.097 26.311 1.00 87.38 111 ARG A N 1
ATOM 895 C CA . ARG A 1 111 ? -23.643 15.153 25.375 1.00 87.38 111 ARG A CA 1
ATOM 896 C C . ARG A 1 111 ? -22.160 15.022 25.027 1.00 87.38 111 ARG A C 1
ATOM 898 O O . ARG A 1 111 ? -21.836 14.950 23.848 1.00 87.38 111 ARG A O 1
ATOM 905 N N . ALA A 1 112 ? -21.289 14.838 26.021 1.00 90.50 112 ALA A N 1
ATOM 906 C CA . ALA A 1 112 ? -19.854 14.644 25.797 1.00 90.50 112 ALA A CA 1
ATOM 907 C C . ALA A 1 112 ? -19.548 13.415 24.919 1.00 90.50 112 ALA A C 1
ATOM 909 O O . ALA A 1 112 ? -18.715 13.474 24.016 1.00 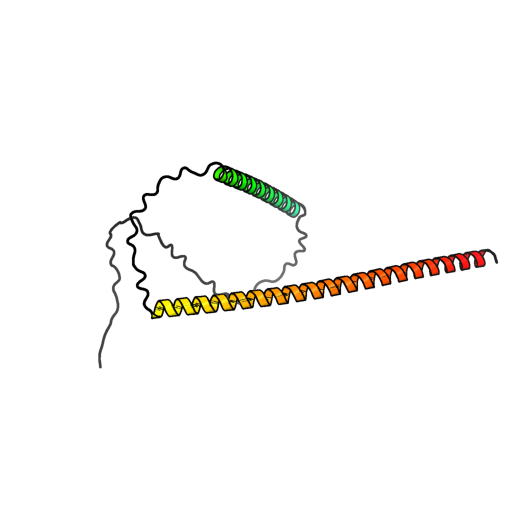90.50 112 ALA A O 1
ATOM 910 N N . ARG A 1 113 ? -20.258 12.295 25.123 1.00 90.75 113 ARG A N 1
ATOM 911 C CA . ARG A 1 113 ? -20.125 11.114 24.252 1.00 90.75 113 ARG A CA 1
ATOM 912 C C . ARG A 1 113 ? -20.642 11.354 22.836 1.00 90.75 113 ARG A C 1
ATOM 914 O O . ARG A 1 113 ? -20.022 10.870 21.893 1.00 90.75 113 ARG A O 1
ATOM 921 N N . ALA A 1 114 ? -21.754 12.067 22.678 1.00 91.06 114 ALA A N 1
ATOM 922 C CA . ALA A 1 114 ? -22.299 12.389 21.362 1.00 91.06 114 ALA A CA 1
ATOM 923 C C . ALA A 1 114 ? -21.355 13.309 20.571 1.00 91.06 114 ALA A C 1
ATOM 925 O O . ALA A 1 114 ? -21.122 13.070 19.389 1.00 91.06 114 ALA A O 1
ATOM 926 N N . GLU A 1 115 ? -20.752 14.299 21.232 1.00 92.44 115 GLU A N 1
ATOM 927 C CA . GLU A 1 115 ? -19.745 15.179 20.632 1.00 92.44 115 GLU A CA 1
ATOM 928 C C . GLU A 1 115 ? -18.483 14.411 20.223 1.00 92.44 115 GLU A C 1
ATOM 930 O O . GLU A 1 115 ? -18.002 14.581 19.104 1.00 92.44 115 GLU A O 1
ATOM 935 N N . LEU A 1 116 ? -17.981 13.509 21.073 1.00 93.69 116 LEU A N 1
ATOM 936 C CA . LEU A 1 116 ? -16.847 12.649 20.719 1.00 93.69 116 LEU A CA 1
ATOM 937 C C . LEU A 1 116 ? -17.165 11.740 19.527 1.00 93.69 116 LEU A C 1
ATOM 939 O O . LEU A 1 116 ? -16.344 11.603 18.627 1.00 93.69 116 LEU A O 1
ATOM 943 N N . GLN A 1 117 ? -18.363 11.157 19.473 1.00 93.12 117 GLN A N 1
ATOM 944 C CA . GLN A 1 117 ? -18.779 10.354 18.321 1.00 93.12 117 GLN A CA 1
ATOM 945 C C . GLN A 1 117 ? -18.927 11.186 17.044 1.00 93.12 117 GLN A C 1
ATOM 947 O O . GLN A 1 117 ? -18.628 10.683 15.963 1.00 93.12 117 GLN A O 1
ATOM 952 N N . ALA A 1 118 ? -19.387 12.435 17.145 1.00 95.50 118 ALA A N 1
ATOM 953 C CA . ALA A 1 118 ? -19.459 13.336 16.000 1.00 95.50 118 ALA A CA 1
ATOM 954 C C . ALA A 1 118 ? -18.056 13.668 15.472 1.00 95.50 118 ALA A C 1
ATOM 956 O O . ALA A 1 118 ? -17.826 13.551 14.271 1.00 95.50 118 ALA A O 1
ATOM 957 N N . ARG A 1 119 ? -17.108 13.972 16.371 1.00 96.12 119 ARG A N 1
ATOM 958 C CA . ARG A 1 119 ? -15.706 14.230 16.011 1.00 96.12 119 ARG A CA 1
ATOM 959 C C . ARG A 1 119 ? -15.034 13.020 15.376 1.00 96.12 119 ARG A C 1
ATOM 961 O O . ARG A 1 119 ? -14.415 13.166 14.335 1.00 96.12 119 ARG A O 1
ATOM 968 N N . LEU A 1 120 ? -15.224 11.824 15.934 1.00 96.31 120 LEU A N 1
ATOM 969 C CA . LEU A 1 120 ? -14.669 10.597 15.353 1.00 96.31 120 LEU A CA 1
ATOM 970 C C . LEU A 1 120 ? -15.205 10.339 13.941 1.00 96.31 120 LEU A C 1
ATOM 972 O O . LEU A 1 120 ? -14.441 10.004 13.044 1.00 96.31 120 LEU A O 1
ATOM 976 N N . LYS A 1 121 ? -16.507 10.549 13.714 1.00 96.94 121 LYS A N 1
ATOM 977 C CA . LYS A 1 121 ? -17.093 10.420 12.371 1.00 96.94 121 LYS A CA 1
ATOM 978 C C . LYS A 1 121 ? -16.534 11.454 11.397 1.00 96.94 121 LYS A C 1
ATOM 980 O O . LYS A 1 121 ? -16.382 11.156 10.217 1.00 96.94 121 LYS A O 1
ATOM 985 N N . GLU A 1 122 ? -16.262 12.668 11.862 1.00 95.38 122 GLU A N 1
ATOM 986 C CA . GLU A 1 122 ? -15.652 13.714 11.043 1.00 95.38 122 GLU A CA 1
ATOM 987 C C . GLU A 1 122 ? 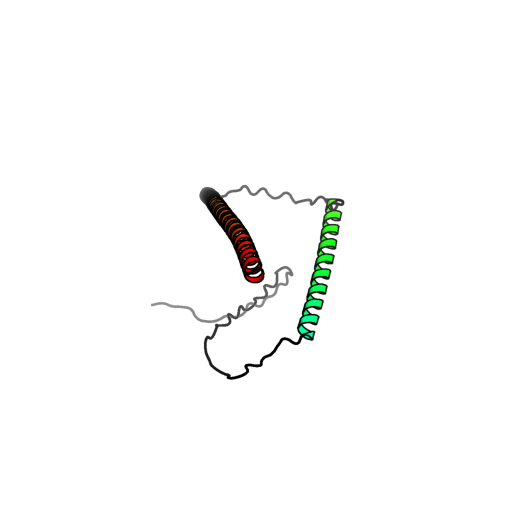-14.194 13.379 10.698 1.00 95.38 122 GLU A C 1
ATOM 989 O O . GLU A 1 122 ? -13.823 13.421 9.525 1.00 95.38 122 GLU A O 1
ATOM 994 N N . GLU A 1 123 ? -13.401 12.935 11.676 1.00 94.75 123 GLU A N 1
ATOM 995 C CA . GLU A 1 123 ? -12.028 12.462 11.463 1.00 94.75 123 GLU A CA 1
ATOM 996 C C . GLU A 1 123 ? -11.978 11.269 10.498 1.00 94.75 123 GLU A C 1
ATOM 998 O O . GLU A 1 123 ? -11.171 11.259 9.570 1.00 94.75 123 GLU A O 1
ATOM 1003 N N . GLU A 1 124 ? -12.883 10.296 10.632 1.00 96.56 124 GLU A N 1
ATOM 1004 C CA . GLU A 1 124 ? -12.988 9.174 9.692 1.00 96.56 124 GLU A CA 1
ATOM 1005 C C . GLU A 1 124 ? -13.283 9.639 8.259 1.00 96.56 124 GLU A C 1
ATOM 1007 O O . GLU A 1 124 ? -12.708 9.103 7.307 1.00 96.56 124 GLU A O 1
ATOM 1012 N N . ARG A 1 125 ? -14.143 10.651 8.080 1.00 97.06 125 ARG A N 1
ATOM 1013 C CA . ARG A 1 125 ? -14.420 11.221 6.752 1.00 97.06 125 ARG A CA 1
ATOM 1014 C C . ARG A 1 125 ? -13.201 11.927 6.170 1.00 97.06 125 ARG A C 1
ATOM 1016 O O . ARG A 1 125 ? -12.922 11.735 4.988 1.00 97.06 125 ARG A O 1
ATOM 1023 N N . LEU A 1 126 ? -12.466 12.686 6.980 1.00 97.00 126 LEU A N 1
ATOM 1024 C CA . LEU A 1 126 ? -11.234 13.350 6.548 1.00 97.00 126 LEU A CA 1
ATOM 1025 C C . LEU A 1 126 ? -10.168 12.330 6.131 1.00 97.00 126 LEU A C 1
ATOM 1027 O O . LEU A 1 126 ? -9.574 12.467 5.064 1.00 97.00 126 LEU A O 1
ATOM 1031 N N . ILE A 1 127 ? -9.998 11.253 6.903 1.00 97.06 127 ILE A N 1
ATOM 1032 C CA . ILE A 1 127 ? -9.079 10.157 6.564 1.00 97.06 127 ILE A CA 1
ATOM 1033 C C . ILE A 1 127 ? -9.481 9.496 5.239 1.00 97.06 127 ILE A C 1
ATOM 1035 O O . ILE A 1 127 ? -8.624 9.171 4.415 1.00 97.06 127 ILE A O 1
ATOM 1039 N N . GLN A 1 128 ? -10.777 9.277 5.004 1.00 96.00 128 GLN A N 1
ATOM 1040 C CA . GLN A 1 128 ? -11.250 8.724 3.732 1.00 96.00 128 GLN A CA 1
ATOM 1041 C C . GLN A 1 128 ? -10.987 9.668 2.556 1.00 96.00 128 GLN A C 1
ATOM 1043 O O . GLN A 1 128 ? -10.562 9.210 1.494 1.00 96.00 128 GLN A O 1
ATOM 1048 N N . GLU A 1 129 ? -11.198 10.971 2.737 1.00 96.56 129 GLU A N 1
ATOM 1049 C CA . GLU A 1 129 ? -10.911 11.970 1.710 1.00 96.56 129 GLU A CA 1
ATOM 1050 C C . GLU A 1 129 ? -9.411 12.035 1.388 1.00 96.56 129 GLU A C 1
ATOM 1052 O O . GLU A 1 129 ? -9.026 12.054 0.218 1.00 96.56 129 GLU A O 1
ATOM 1057 N N . GLU A 1 130 ? -8.551 12.001 2.405 1.00 96.44 130 GLU A N 1
ATOM 1058 C CA . GLU A 1 130 ? -7.099 11.982 2.225 1.00 96.44 130 GLU A CA 1
ATOM 1059 C C . GLU A 1 130 ? -6.637 10.712 1.499 1.00 96.44 130 GLU A C 1
ATOM 1061 O O . GLU A 1 130 ? -5.852 10.786 0.553 1.00 96.44 130 GLU A O 1
ATOM 1066 N N . ARG A 1 131 ? -7.200 9.546 1.846 1.00 97.38 131 ARG A N 1
ATOM 1067 C CA . ARG A 1 131 ? -6.945 8.288 1.123 1.00 97.38 131 ARG A CA 1
ATOM 1068 C C . ARG A 1 131 ? -7.381 8.363 -0.337 1.00 97.38 131 ARG A C 1
ATOM 1070 O O . ARG A 1 131 ? -6.653 7.887 -1.206 1.00 97.38 131 ARG A O 1
ATOM 1077 N N . ALA A 1 132 ? -8.532 8.969 -0.624 1.00 97.56 132 ALA A N 1
ATOM 1078 C CA . ALA A 1 132 ? -9.001 9.154 -1.995 1.00 97.56 132 ALA A CA 1
ATOM 1079 C C . ALA A 1 132 ? -8.064 10.079 -2.791 1.00 97.56 132 ALA A C 1
ATOM 1081 O O . ALA A 1 132 ? -7.712 9.770 -3.933 1.00 97.56 132 ALA A O 1
ATOM 1082 N N . LYS A 1 133 ? -7.590 11.171 -2.177 1.00 97.88 133 LYS A N 1
ATOM 1083 C CA . LYS A 1 133 ? -6.591 12.068 -2.778 1.00 97.88 133 LYS A CA 1
ATOM 1084 C C . LYS A 1 133 ? -5.269 11.345 -3.040 1.00 97.88 133 LYS A C 1
ATOM 1086 O O . LYS A 1 133 ? -4.750 11.426 -4.151 1.00 97.88 133 LYS A O 1
ATOM 1091 N N . ALA A 1 134 ? -4.769 10.578 -2.073 1.00 96.06 134 ALA A N 1
ATOM 1092 C CA . ALA A 1 134 ? -3.552 9.785 -2.227 1.00 96.06 134 ALA A CA 1
ATOM 1093 C C . ALA A 1 134 ? -3.689 8.732 -3.341 1.00 96.06 134 ALA A C 1
ATOM 1095 O O . ALA A 1 134 ? -2.778 8.552 -4.148 1.00 96.06 134 ALA A O 1
ATOM 1096 N N . GLN A 1 135 ? -4.848 8.076 -3.447 1.00 97.25 135 GLN A N 1
ATOM 1097 C CA . GLN A 1 135 ? -5.116 7.103 -4.506 1.00 97.25 135 GLN A CA 1
ATOM 1098 C C . GLN A 1 135 ? -5.148 7.754 -5.896 1.00 97.25 135 GLN A C 1
ATOM 1100 O O . GLN A 1 135 ? -4.609 7.193 -6.853 1.00 97.25 135 GLN A O 1
ATOM 1105 N N . LEU A 1 136 ? -5.755 8.938 -6.021 1.00 97.12 136 LEU A N 1
ATOM 1106 C CA . LEU A 1 136 ? -5.738 9.706 -7.267 1.00 97.12 136 LEU A CA 1
AT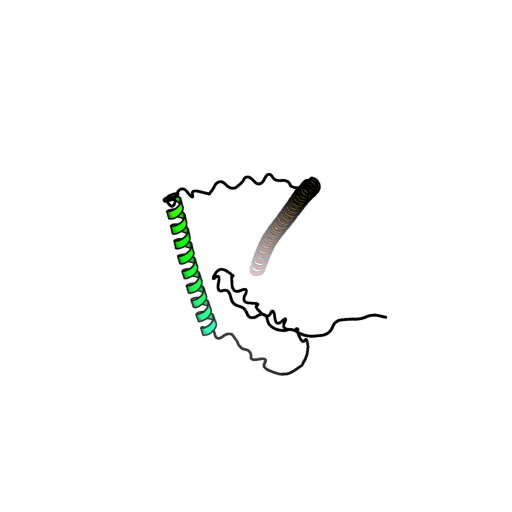OM 1107 C C . LEU A 1 136 ? -4.316 10.128 -7.640 1.00 97.12 136 LEU A C 1
ATOM 1109 O O . LEU A 1 136 ? -3.912 9.955 -8.788 1.00 97.12 136 LEU A O 1
ATOM 1113 N N . GLN A 1 137 ? -3.532 10.607 -6.675 1.00 97.00 137 GLN A N 1
ATOM 1114 C CA . GLN A 1 137 ? -2.140 10.979 -6.907 1.00 97.00 137 GLN A CA 1
ATOM 1115 C C . GLN A 1 137 ? -1.298 9.779 -7.362 1.00 97.00 137 GLN A C 1
ATOM 1117 O O . GLN A 1 137 ? -0.544 9.894 -8.328 1.00 97.00 137 GLN A O 1
ATOM 1122 N N . ALA A 1 138 ? -1.473 8.613 -6.736 1.00 96.56 138 ALA A N 1
ATOM 1123 C CA . ALA A 1 138 ? -0.798 7.383 -7.143 1.00 96.56 138 ALA A CA 1
ATOM 1124 C C . ALA A 1 138 ? -1.178 6.959 -8.571 1.00 96.56 138 ALA A C 1
ATOM 1126 O O . ALA A 1 138 ? -0.315 6.541 -9.342 1.00 96.56 138 ALA A O 1
ATOM 1127 N N . ARG A 1 139 ? -2.453 7.111 -8.961 1.00 97.44 139 ARG A N 1
ATOM 1128 C CA . ARG A 1 139 ? -2.898 6.851 -10.340 1.00 97.44 139 ARG A CA 1
ATOM 1129 C C . ARG A 1 139 ? -2.246 7.790 -11.347 1.00 97.44 139 ARG A C 1
ATOM 1131 O O . ARG A 1 139 ? -1.746 7.311 -12.358 1.00 97.44 139 ARG A O 1
ATOM 1138 N N . LEU A 1 140 ? -2.208 9.088 -11.057 1.00 97.62 140 LEU A N 1
ATOM 1139 C CA . LEU A 1 140 ? -1.563 10.069 -11.932 1.00 97.62 140 LEU A CA 1
ATOM 1140 C C . LEU A 1 140 ? -0.061 9.796 -12.078 1.00 97.62 140 LEU A C 1
ATOM 1142 O O . LEU A 1 140 ? 0.478 9.883 -13.177 1.00 97.62 140 LEU A O 1
ATOM 1146 N N . GLN A 1 141 ? 0.615 9.408 -10.993 1.00 96.88 141 GLN A N 1
ATOM 1147 C CA . GLN A 1 141 ? 2.023 9.010 -11.053 1.00 96.88 141 GLN A CA 1
ATOM 1148 C C . GLN A 1 141 ? 2.229 7.731 -11.871 1.00 96.88 141 GLN A C 1
ATOM 1150 O O . GLN A 1 141 ? 3.162 7.667 -12.668 1.00 96.88 141 GLN A O 1
ATOM 1155 N N . ALA A 1 142 ? 1.354 6.733 -11.720 1.00 96.12 142 ALA A N 1
ATOM 1156 C CA . ALA A 1 142 ? 1.413 5.508 -12.511 1.00 96.12 142 ALA A CA 1
ATOM 1157 C C . ALA A 1 142 ? 1.181 5.781 -14.007 1.00 96.12 142 ALA A C 1
ATOM 1159 O O . ALA A 1 142 ? 1.894 5.235 -14.847 1.00 96.12 142 ALA A O 1
ATOM 1160 N N . GLU A 1 143 ? 0.234 6.657 -14.347 1.00 96.38 143 GLU A N 1
ATOM 1161 C CA . GLU A 1 143 ? -0.028 7.071 -15.727 1.00 96.38 143 GLU A CA 1
ATOM 1162 C C . GLU A 1 143 ? 1.160 7.842 -16.320 1.00 96.38 143 GLU A C 1
ATOM 1164 O O . GLU A 1 143 ? 1.601 7.540 -17.431 1.00 96.38 143 GLU A O 1
ATOM 1169 N N . ALA A 1 144 ? 1.752 8.765 -15.557 1.00 97.06 144 ALA A N 1
ATOM 1170 C CA . ALA A 1 144 ? 2.957 9.480 -15.968 1.00 97.06 144 ALA A CA 1
ATOM 1171 C C . ALA A 1 144 ? 4.143 8.525 -16.188 1.00 97.06 144 ALA A C 1
ATOM 1173 O O . ALA A 1 144 ? 4.835 8.623 -17.203 1.00 97.06 144 ALA A O 1
ATOM 1174 N N . ALA A 1 145 ? 4.353 7.561 -15.287 1.00 96.25 145 ALA A N 1
ATOM 1175 C CA . ALA A 1 145 ? 5.390 6.543 -15.436 1.00 96.25 145 ALA A CA 1
ATOM 1176 C C . ALA A 1 145 ? 5.144 5.657 -16.667 1.00 96.25 145 ALA A C 1
ATOM 1178 O O . ALA A 1 145 ? 6.074 5.356 -17.416 1.00 96.25 145 ALA A O 1
ATOM 1179 N N . GLN A 1 146 ? 3.888 5.285 -16.933 1.00 97.06 146 GLN A N 1
ATOM 1180 C CA . GLN A 1 146 ? 3.527 4.521 -18.123 1.00 97.06 146 GLN A CA 1
ATOM 1181 C C . GLN A 1 146 ? 3.777 5.319 -19.410 1.00 97.06 146 GLN A C 1
ATOM 1183 O O . GLN A 1 146 ? 4.286 4.763 -20.385 1.00 97.06 146 GLN A O 1
ATOM 1188 N N . ALA A 1 147 ? 3.448 6.612 -19.427 1.00 96.25 147 ALA A N 1
ATOM 1189 C CA . ALA A 1 147 ? 3.719 7.491 -20.561 1.00 96.25 147 ALA A CA 1
ATOM 1190 C C . ALA A 1 147 ? 5.229 7.629 -20.815 1.00 96.25 147 ALA A C 1
ATOM 1192 O O . ALA A 1 147 ? 5.673 7.499 -21.955 1.00 96.25 147 ALA A O 1
ATOM 1193 N N . GLN A 1 148 ? 6.028 7.799 -19.758 1.00 96.12 148 GLN A N 1
ATOM 1194 C CA . GLN A 1 148 ? 7.489 7.833 -19.864 1.00 96.12 148 GLN A CA 1
ATOM 1195 C C . GLN A 1 148 ? 8.057 6.511 -20.391 1.00 96.12 148 GLN A C 1
ATOM 1197 O O . GLN A 1 148 ? 8.887 6.525 -21.297 1.00 96.12 148 GLN A O 1
ATOM 1202 N N . ALA A 1 149 ? 7.581 5.369 -19.890 1.00 96.00 149 ALA A N 1
ATOM 1203 C CA . ALA A 1 149 ? 8.019 4.058 -20.363 1.00 96.00 149 ALA A CA 1
ATOM 1204 C C . ALA A 1 149 ? 7.698 3.845 -21.853 1.00 96.00 149 ALA A C 1
ATOM 1206 O O . ALA A 1 149 ? 8.546 3.358 -22.602 1.00 96.00 149 ALA A O 1
ATOM 1207 N N . LYS A 1 150 ? 6.506 4.259 -22.305 1.00 97.06 150 LYS A N 1
ATOM 1208 C CA . LYS A 1 150 ? 6.132 4.215 -23.728 1.00 97.06 150 LYS A CA 1
ATOM 1209 C C . LYS A 1 150 ? 7.030 5.112 -24.578 1.00 97.06 150 LYS A C 1
ATOM 1211 O O . LYS A 1 150 ? 7.551 4.645 -25.586 1.00 97.06 150 LYS A O 1
ATOM 1216 N N . ALA A 1 151 ? 7.277 6.347 -24.143 1.00 96.31 151 ALA A N 1
ATOM 1217 C CA . ALA A 1 151 ? 8.156 7.271 -24.856 1.00 96.31 151 ALA A CA 1
ATOM 1218 C C . ALA A 1 151 ? 9.594 6.731 -24.966 1.00 96.31 151 ALA A C 1
ATOM 1220 O O . ALA A 1 151 ? 10.206 6.807 -26.031 1.00 96.31 151 ALA A O 1
ATOM 1221 N N . MET A 1 152 ? 10.127 6.124 -23.899 1.00 95.75 152 MET A N 1
ATOM 1222 C CA . MET A 1 152 ? 11.444 5.481 -23.941 1.00 95.75 152 MET A CA 1
ATOM 1223 C C . MET A 1 152 ? 11.467 4.282 -24.894 1.00 95.75 152 MET A C 1
ATOM 1225 O O . MET A 1 152 ? 12.423 4.134 -25.652 1.00 95.75 152 MET A O 1
ATOM 1229 N N . ALA A 1 153 ? 10.424 3.450 -24.896 1.00 96.50 153 ALA A N 1
ATOM 1230 C CA . ALA A 1 153 ? 10.331 2.309 -25.804 1.00 96.50 153 ALA A CA 1
ATOM 1231 C C . ALA A 1 153 ? 10.263 2.750 -27.278 1.00 96.50 153 ALA A C 1
ATOM 1233 O O . ALA A 1 153 ? 10.946 2.176 -28.128 1.00 96.50 153 ALA A O 1
ATOM 1234 N N . GLU A 1 154 ? 9.495 3.797 -27.589 1.00 96.25 154 GLU A N 1
ATOM 1235 C CA . GLU A 1 154 ? 9.437 4.377 -28.935 1.00 96.25 154 GLU A CA 1
ATOM 1236 C C . GLU A 1 154 ? 10.781 4.986 -29.352 1.00 96.25 154 GLU A C 1
ATOM 1238 O O . GLU A 1 154 ? 11.251 4.733 -30.464 1.00 96.25 154 GLU A O 1
ATOM 1243 N N . ALA A 1 155 ? 11.456 5.706 -28.450 1.00 95.38 155 ALA A N 1
ATOM 1244 C CA . ALA A 1 155 ? 12.785 6.252 -28.707 1.00 95.38 155 ALA A CA 1
ATOM 1245 C C . ALA A 1 155 ? 13.825 5.147 -28.961 1.00 95.38 155 ALA A C 1
ATOM 1247 O O . ALA A 1 155 ? 14.611 5.242 -29.904 1.00 95.38 155 ALA A O 1
ATOM 1248 N N . GLN A 1 156 ? 13.806 4.068 -28.174 1.00 95.38 156 GLN A N 1
ATOM 1249 C CA . GLN A 1 156 ? 14.685 2.913 -28.380 1.00 95.38 156 GLN A CA 1
ATOM 1250 C C . GLN A 1 156 ? 14.405 2.219 -29.714 1.00 95.38 156 GLN A C 1
ATOM 1252 O O . GLN A 1 156 ? 15.341 1.855 -30.429 1.00 95.38 156 GLN A O 1
ATOM 1257 N N . LYS A 1 157 ? 13.130 2.075 -30.091 1.00 96.62 157 LYS A N 1
ATOM 1258 C CA . LYS A 1 157 ? 12.754 1.515 -31.391 1.00 96.62 157 LYS A CA 1
ATOM 1259 C C . LYS A 1 157 ? 13.282 2.378 -32.541 1.00 96.62 157 LYS A C 1
ATOM 1261 O O . LYS A 1 157 ? 13.898 1.841 -33.461 1.00 96.62 157 LYS A O 1
ATOM 1266 N N . ALA A 1 158 ? 13.118 3.698 -32.458 1.00 95.38 158 ALA A N 1
ATOM 1267 C CA . ALA A 1 158 ? 13.637 4.630 -33.456 1.00 95.38 158 ALA A CA 1
ATOM 1268 C C . ALA A 1 158 ? 15.174 4.581 -33.552 1.00 95.38 158 ALA A C 1
ATOM 1270 O O . ALA A 1 158 ? 15.730 4.561 -34.651 1.00 95.38 158 ALA A O 1
ATOM 1271 N N . GLN A 1 159 ? 15.876 4.490 -32.418 1.00 94.50 159 GLN A N 1
ATOM 1272 C CA . GLN A 1 159 ? 17.333 4.325 -32.395 1.00 94.50 159 GLN A CA 1
ATOM 1273 C C . GLN A 1 159 ? 17.776 3.002 -33.028 1.00 94.50 159 GLN A C 1
ATOM 1275 O O . GLN A 1 159 ? 18.739 2.987 -33.794 1.00 94.50 159 GLN A O 1
ATOM 1280 N N . ALA A 1 160 ? 17.068 1.903 -32.761 1.00 94.94 160 ALA A N 1
ATOM 1281 C CA . ALA A 1 160 ? 17.367 0.604 -33.354 1.00 94.94 160 ALA A CA 1
ATOM 1282 C C . ALA A 1 160 ? 17.153 0.600 -34.877 1.00 94.94 160 ALA A C 1
ATOM 1284 O O . ALA A 1 160 ? 17.966 0.039 -35.614 1.00 94.94 160 ALA A O 1
ATOM 1285 N N . GLU A 1 161 ? 16.093 1.244 -35.372 1.00 94.50 161 GLU A N 1
ATOM 1286 C CA . GLU A 1 161 ? 15.853 1.403 -36.811 1.00 94.50 161 GLU A CA 1
ATOM 1287 C C . GLU A 1 161 ? 16.922 2.286 -37.472 1.00 94.50 161 GLU A C 1
ATOM 1289 O O . GLU A 1 161 ? 17.475 1.910 -38.509 1.00 94.50 161 GLU A O 1
ATOM 1294 N N . ALA A 1 162 ? 17.306 3.397 -36.837 1.00 94.31 162 ALA A N 1
ATOM 1295 C CA . ALA A 1 162 ? 18.389 4.252 -37.318 1.00 94.31 162 ALA A CA 1
ATOM 1296 C C . ALA A 1 162 ? 19.747 3.526 -37.333 1.00 94.31 162 ALA A C 1
ATOM 1298 O O . ALA A 1 162 ? 20.509 3.659 -38.293 1.00 94.31 162 ALA A O 1
ATOM 1299 N N . ALA A 1 163 ? 20.049 2.721 -36.310 1.00 94.56 163 ALA A N 1
ATOM 1300 C CA . ALA A 1 163 ? 21.264 1.912 -36.253 1.00 94.56 163 ALA A CA 1
ATOM 1301 C C . ALA A 1 163 ? 21.297 0.858 -37.371 1.00 94.56 163 ALA A C 1
ATOM 1303 O O . ALA A 1 163 ? 22.316 0.712 -38.044 1.00 94.56 163 ALA A O 1
ATOM 1304 N N . LYS A 1 164 ? 20.170 0.181 -37.636 1.00 95.50 164 LYS A N 1
ATOM 1305 C CA . LYS A 1 164 ? 20.044 -0.758 -38.765 1.00 95.50 164 LYS A CA 1
ATOM 1306 C C . LYS A 1 164 ? 20.257 -0.068 -40.112 1.00 95.50 164 LYS A C 1
ATOM 1308 O O . LYS A 1 164 ? 20.960 -0.610 -40.962 1.00 95.50 164 LYS A O 1
ATOM 1313 N N . ALA A 1 165 ? 19.690 1.124 -40.307 1.00 94.75 165 ALA A N 1
ATOM 1314 C CA . ALA A 1 165 ? 19.876 1.895 -41.535 1.00 94.75 165 ALA A CA 1
ATOM 1315 C C . ALA A 1 165 ? 21.344 2.308 -41.737 1.00 94.75 165 ALA A C 1
ATOM 1317 O O . ALA A 1 165 ? 21.874 2.160 -42.838 1.00 94.75 165 ALA A O 1
ATOM 1318 N N . ARG A 1 166 ? 22.023 2.753 -40.669 1.00 93.94 166 ARG A N 1
ATOM 1319 C CA . ARG A 1 166 ? 23.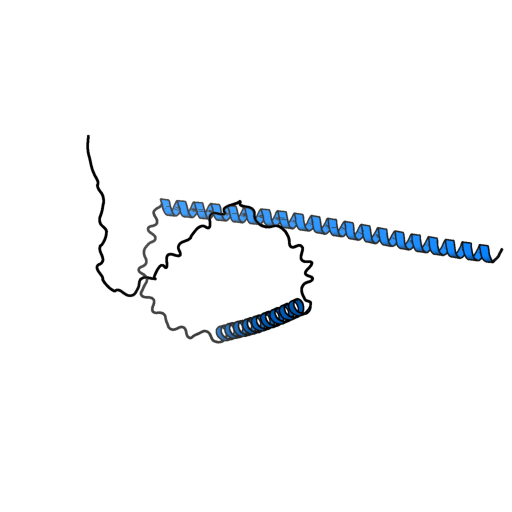459 3.080 -40.701 1.00 93.94 166 ARG A CA 1
ATOM 1320 C C . ARG A 1 166 ? 24.316 1.861 -41.023 1.00 93.94 166 ARG A C 1
ATOM 1322 O O . ARG A 1 166 ? 25.138 1.944 -41.925 1.00 93.94 166 ARG A O 1
ATOM 1329 N N . ALA A 1 167 ? 24.073 0.730 -40.362 1.00 93.81 167 ALA A N 1
ATOM 1330 C CA . ALA A 1 167 ? 24.804 -0.508 -40.622 1.00 93.81 167 ALA A CA 1
ATOM 1331 C C . ALA A 1 167 ? 24.633 -0.983 -42.075 1.00 93.81 167 ALA A C 1
ATOM 1333 O O . ALA A 1 167 ? 25.598 -1.407 -42.707 1.00 93.81 167 ALA A O 1
ATOM 1334 N N . LYS A 1 168 ? 23.421 -0.864 -42.638 1.00 95.69 168 LYS A N 1
ATOM 1335 C CA . LYS A 1 168 ? 23.171 -1.186 -44.049 1.00 95.69 168 LYS A CA 1
ATOM 1336 C C . LYS A 1 168 ? 23.927 -0.243 -44.993 1.00 95.69 168 LYS A C 1
ATOM 1338 O O . LYS A 1 168 ? 24.570 -0.717 -45.923 1.00 95.69 168 LYS A O 1
ATOM 1343 N N . ALA A 1 169 ? 23.879 1.066 -44.744 1.00 92.69 169 ALA A N 1
ATOM 1344 C CA . ALA A 1 169 ? 24.589 2.054 -45.557 1.00 92.69 169 ALA A CA 1
ATOM 1345 C C . ALA A 1 169 ? 26.115 1.868 -45.494 1.00 92.69 169 ALA A C 1
ATOM 1347 O O . ALA A 1 169 ? 26.795 1.966 -46.513 1.00 92.69 169 ALA A O 1
ATOM 1348 N N . GLU A 1 170 ? 26.651 1.553 -44.315 1.00 92.06 170 GLU A N 1
ATOM 1349 C CA . GLU A 1 170 ? 28.072 1.274 -44.123 1.00 92.06 170 GLU A CA 1
ATOM 1350 C C . GLU A 1 170 ? 28.498 -0.013 -44.842 1.00 92.06 170 GLU A C 1
ATOM 1352 O O . GLU A 1 170 ? 29.510 -0.016 -45.542 1.00 92.06 170 GLU A O 1
ATOM 1357 N N . ALA A 1 171 ? 27.697 -1.080 -44.762 1.00 91.69 171 ALA A N 1
ATOM 1358 C CA . ALA A 1 171 ? 27.949 -2.316 -45.499 1.00 91.69 171 ALA A CA 1
ATOM 1359 C C . ALA A 1 171 ? 27.937 -2.098 -47.024 1.00 91.69 171 ALA A C 1
ATOM 1361 O O . ALA A 1 171 ? 28.813 -2.603 -47.727 1.00 91.69 171 ALA A O 1
ATOM 1362 N N . GLU A 1 172 ? 26.988 -1.311 -47.546 1.00 91.94 172 GLU A N 1
ATOM 1363 C CA . GLU A 1 172 ? 26.942 -0.948 -48.968 1.00 91.94 172 GLU A CA 1
ATOM 1364 C C . GLU A 1 172 ? 28.152 -0.097 -49.389 1.00 91.94 172 GLU A C 1
ATOM 1366 O O . GLU A 1 172 ? 28.730 -0.334 -50.452 1.00 91.94 172 GLU A O 1
ATOM 1371 N N . ALA A 1 173 ? 28.580 0.859 -48.558 1.00 91.44 173 ALA A N 1
ATOM 1372 C CA . ALA A 1 173 ? 29.769 1.669 -48.819 1.00 91.44 173 ALA A CA 1
ATOM 1373 C C . ALA A 1 173 ? 31.052 0.820 -48.839 1.00 91.44 173 ALA A C 1
ATOM 1375 O O . ALA A 1 173 ? 31.867 0.958 -49.752 1.00 91.44 173 ALA A O 1
ATOM 1376 N N . GLN A 1 174 ? 31.208 -0.108 -47.889 1.00 90.69 174 GLN A N 1
ATOM 1377 C CA . GLN A 1 174 ? 32.345 -1.032 -47.849 1.00 90.69 174 GLN A CA 1
ATOM 1378 C C . GLN A 1 174 ? 32.357 -1.988 -49.048 1.00 90.69 174 GLN A C 1
ATOM 1380 O O . GLN A 1 174 ? 33.418 -2.247 -49.614 1.00 90.69 174 GLN A O 1
ATOM 1385 N N . ALA A 1 175 ? 31.193 -2.493 -49.471 1.00 90.12 175 ALA A N 1
ATOM 1386 C CA . ALA A 1 175 ? 31.087 -3.339 -50.658 1.00 90.12 175 ALA A CA 1
ATOM 1387 C C . ALA A 1 175 ? 31.511 -2.591 -51.932 1.00 90.12 175 ALA A C 1
ATOM 1389 O O . ALA A 1 175 ? 32.245 -3.144 -52.748 1.00 90.12 175 ALA A O 1
ATOM 1390 N N . ARG A 1 176 ? 31.116 -1.317 -52.078 1.00 89.81 176 ARG A N 1
ATOM 1391 C CA . ARG A 1 176 ? 31.545 -0.464 -53.200 1.00 89.81 176 ARG A CA 1
ATOM 1392 C C . ARG A 1 176 ? 33.042 -0.167 -53.166 1.00 89.81 176 ARG A C 1
ATOM 1394 O O . ARG A 1 176 ? 33.682 -0.247 -54.204 1.00 89.81 176 ARG A O 1
ATOM 1401 N N . ALA A 1 177 ? 33.604 0.118 -51.991 1.00 88.00 177 ALA A N 1
ATOM 1402 C CA . ALA A 1 177 ? 35.036 0.374 -51.835 1.00 88.00 177 ALA A CA 1
ATOM 1403 C C . ALA A 1 177 ? 35.911 -0.851 -52.154 1.00 88.00 177 ALA A C 1
ATOM 1405 O O . ALA A 1 177 ? 37.044 -0.687 -52.580 1.00 88.00 177 ALA A O 1
ATOM 1406 N N . ARG A 1 178 ? 35.399 -2.075 -51.960 1.00 85.94 178 ARG A N 1
ATOM 1407 C CA . ARG A 1 178 ? 36.103 -3.322 -52.318 1.00 85.94 178 ARG A CA 1
ATOM 1408 C C . ARG A 1 178 ? 35.997 -3.695 -53.799 1.00 85.94 178 ARG A C 1
ATOM 1410 O O . ARG A 1 178 ? 36.738 -4.563 -54.243 1.00 85.94 178 ARG A O 1
ATOM 1417 N N . ALA A 1 179 ? 35.041 -3.115 -54.521 1.00 80.81 179 ALA A N 1
ATOM 1418 C CA . ALA A 1 179 ? 34.793 -3.395 -55.934 1.00 80.81 179 ALA A CA 1
ATOM 1419 C C . ALA A 1 179 ? 35.449 -2.374 -56.886 1.00 80.81 179 ALA A C 1
ATOM 1421 O O . ALA A 1 179 ? 35.405 -2.583 -58.098 1.00 80.81 179 ALA A O 1
ATOM 1422 N N . ALA A 1 180 ? 36.005 -1.284 -56.347 1.00 69.06 180 ALA A N 1
ATOM 1423 C CA . ALA A 1 180 ? 36.783 -0.267 -57.056 1.00 69.06 180 ALA A CA 1
ATOM 1424 C C . ALA A 1 180 ? 38.285 -0.554 -56.929 1.00 69.06 180 ALA A C 1
ATOM 1426 O O . ALA A 1 180 ? 39.010 -0.245 -57.900 1.00 69.06 180 ALA A O 1
#

Radius of gyration: 38.3 Å; chains: 1; bounding box: 72×62×120 Å

Foldseek 3Di:
DDDDDDDDDDDDPDDDDDPDDPPPPPPPPPPPPPDPDDDDDDDDPPPDPPDVVVVVVVVVVVVVVVVVVVVVVVVVVVVVVVCVVVPDPPPPPPPPPPPPPPPVPDPVNVVVVVVVVVVVVVVVVVVVVVVVVVVVVVVVVVVVVVVVVVVVVVVVVVVVVVVVVVVVVVVVVVVVVVVD

pLDDT: mean 76.17, std 20.78, range [37.41, 97.88]

Secondary structure (DSSP, 8-state):
------------------S-----------------------------PPPHHHHHHHHHHHHHHHHHHHHHHHHHHHHHHHHHHSPPP-----------------HHHHHHHHHHHHHHHHHHHHHHHHHHHHHHHHHHHHHHHHHHHHHHHHHHHHHHHHHHHHHHHHHHHHHHHHH-

Organism: NCBI:txid1628268